Protein AF-A0A349FA73-F1 (afdb_monomer_lite)

Secondary structure (DSSP, 8-state):
-HHHHHHHHHHHHHHHHHHHT-------------HHHHHHHHHHS---SS--------TTHHHHHHHHHHHHHHHHHHHHTTTTEEEEEEEETTTTEEEEEEEETTS-TTS--SEEEEEETTT-S-HHHHHHHHHHHHHHHHHHHHHHHH--

Foldseek 3Di:
DPVVVVVVVVVVVVVVCVVVVDPPPPPPPDDPDDPVVVVVCVVPDPPPPDDPPPVPPPPDPPLVVLLVVLLVVLVVLQVVLVVQKHWDWDADVVQRKIWIWIDGPPDDSPGDTPDTDIQRCVPDPRSNVVSVVVVVSSVVVSVVSVVVVVVD

Sequence (152 aa):
MTSKILTEIRDSLAEIKALSMSPRLVSCDLPETNLDELKTSLLNSSLKQGLFISAAPMQSVPVVRDAVSIIRDLYTMAFENRDVVCISIDYAGHVNLLCARVTAINKQINDGALLYENVWLNDCEDPIAELISVENRLAEIVMNARHEANDV

Structure (mmCIF, N/CA/C/O backbone):
data_AF-A0A349FA73-F1
#
_entry.id   AF-A0A349FA73-F1
#
loop_
_atom_site.group_PDB
_atom_site.id
_atom_site.type_symbol
_atom_site.label_atom_id
_atom_site.label_alt_id
_atom_site.label_comp_id
_atom_site.label_asym_id
_atom_site.label_entity_id
_atom_site.label_seq_id
_atom_site.pdbx_PDB_ins_code
_atom_site.Cartn_x
_atom_site.Cartn_y
_atom_site.Cartn_z
_atom_site.occupancy
_atom_site.B_iso_or_equiv
_atom_site.auth_seq_id
_atom_site.auth_comp_id
_atom_site.auth_asym_id
_atom_site.auth_atom_id
_atom_site.pdbx_PDB_model_num
ATOM 1 N N . MET A 1 1 ? -8.342 -54.803 -19.536 1.00 55.69 1 MET A N 1
ATOM 2 C CA . MET A 1 1 ? -7.445 -53.700 -19.960 1.00 55.69 1 MET A CA 1
ATOM 3 C C . MET A 1 1 ? -7.465 -52.490 -19.022 1.00 55.69 1 MET A C 1
ATOM 5 O O . MET A 1 1 ? -6.520 -51.723 -19.050 1.00 55.69 1 MET A O 1
ATOM 9 N N . THR A 1 2 ? -8.463 -52.330 -18.150 1.00 65.44 2 THR A N 1
ATOM 10 C CA . THR A 1 2 ? -8.598 -51.177 -17.239 1.00 65.44 2 THR A CA 1
ATOM 11 C C . THR A 1 2 ? -7.736 -51.240 -15.971 1.00 65.44 2 THR A C 1
ATOM 13 O O . THR A 1 2 ? -7.301 -50.198 -15.498 1.00 65.44 2 THR A O 1
ATOM 16 N N . SER A 1 3 ? -7.423 -52.425 -15.426 1.00 71.62 3 SER A N 1
ATOM 17 C CA . SER A 1 3 ? -6.639 -52.514 -14.177 1.00 71.62 3 SER A CA 1
ATOM 18 C C . SER A 1 3 ? -5.166 -52.136 -14.345 1.00 71.62 3 SER A C 1
ATOM 20 O O . SER A 1 3 ? -4.594 -51.550 -13.435 1.00 71.62 3 SER A O 1
ATOM 22 N N . LYS A 1 4 ? -4.574 -52.425 -15.512 1.00 77.31 4 LYS A N 1
ATOM 23 C CA . LYS A 1 4 ? -3.162 -52.144 -15.807 1.00 77.31 4 LYS A CA 1
ATOM 24 C C . LYS A 1 4 ? -2.879 -50.639 -15.898 1.00 77.31 4 LYS A C 1
ATOM 26 O O . LYS A 1 4 ? -1.893 -50.156 -15.358 1.00 77.31 4 LYS A O 1
ATOM 31 N N . ILE A 1 5 ? -3.811 -49.899 -16.496 1.00 78.25 5 ILE A N 1
ATOM 32 C CA . ILE A 1 5 ? -3.748 -48.435 -16.577 1.00 78.25 5 ILE A CA 1
ATOM 33 C C . ILE A 1 5 ? -3.881 -47.823 -15.174 1.00 78.25 5 ILE A C 1
ATOM 35 O O . ILE A 1 5 ? -3.157 -46.898 -14.826 1.00 78.25 5 ILE A O 1
ATOM 39 N N . LEU A 1 6 ? -4.764 -48.369 -14.330 1.00 78.19 6 LEU A N 1
ATOM 40 C CA . LEU A 1 6 ? -4.941 -47.881 -12.959 1.00 78.19 6 LEU A CA 1
ATOM 41 C C . LEU A 1 6 ? -3.724 -48.149 -12.062 1.00 78.19 6 LEU A C 1
ATOM 43 O O . LEU A 1 6 ? -3.457 -47.355 -11.161 1.00 78.19 6 LEU A O 1
ATOM 47 N N . THR A 1 7 ? -2.986 -49.239 -12.292 1.00 81.69 7 THR A N 1
ATOM 48 C CA . THR A 1 7 ? -1.714 -49.489 -11.599 1.00 81.69 7 THR A CA 1
ATOM 49 C C . THR A 1 7 ? -0.616 -48.543 -12.073 1.00 81.69 7 THR A C 1
ATOM 51 O O . THR A 1 7 ? 0.030 -47.932 -11.235 1.00 81.69 7 THR A O 1
ATOM 54 N N . GLU A 1 8 ? -0.486 -48.314 -13.383 1.00 83.50 8 GLU A N 1
ATOM 55 C CA . GLU A 1 8 ? 0.513 -47.383 -13.928 1.00 83.50 8 GLU A CA 1
ATOM 56 C C . GLU A 1 8 ? 0.280 -45.945 -13.434 1.00 83.50 8 GLU A C 1
ATOM 58 O O . GLU A 1 8 ? 1.215 -45.288 -12.984 1.00 83.50 8 GLU A O 1
ATOM 63 N N . ILE A 1 9 ? -0.978 -45.484 -13.401 1.00 85.06 9 ILE A N 1
ATOM 64 C CA . ILE A 1 9 ? -1.324 -44.161 -12.855 1.00 85.06 9 ILE A CA 1
ATOM 65 C C . ILE A 1 9 ? -0.958 -44.061 -11.370 1.00 85.06 9 ILE A C 1
ATOM 67 O O . ILE A 1 9 ? -0.451 -43.029 -10.930 1.00 85.06 9 ILE A O 1
ATOM 71 N N . ARG A 1 10 ? -1.210 -45.114 -10.582 1.00 83.62 10 ARG A N 1
ATOM 72 C CA . ARG A 1 10 ? -0.885 -45.123 -9.149 1.00 83.62 10 ARG A CA 1
ATOM 73 C C . ARG A 1 10 ? 0.622 -45.041 -8.919 1.00 83.62 10 ARG A C 1
ATOM 75 O O . ARG A 1 10 ? 1.051 -44.290 -8.044 1.00 83.62 10 ARG A O 1
ATOM 82 N N . ASP A 1 11 ? 1.393 -45.780 -9.705 1.00 84.75 11 ASP A N 1
ATOM 83 C CA . ASP A 1 11 ? 2.844 -45.845 -9.567 1.00 84.75 11 ASP A CA 1
ATOM 84 C C . ASP A 1 11 ? 3.493 -44.518 -9.992 1.00 84.75 11 ASP A C 1
ATOM 86 O O . ASP A 1 11 ? 4.305 -43.971 -9.246 1.00 84.75 11 ASP A O 1
ATOM 90 N N . SER A 1 12 ? 3.038 -43.907 -11.095 1.00 85.69 12 SER A N 1
ATOM 91 C CA . SER A 1 12 ? 3.484 -42.562 -11.496 1.00 85.69 12 SER A CA 1
ATOM 92 C C . SER A 1 12 ? 3.152 -41.494 -10.448 1.00 85.69 12 SER A C 1
ATOM 94 O O . SER A 1 12 ? 3.947 -40.587 -10.203 1.00 85.69 12 SER A O 1
ATOM 96 N N . LEU A 1 13 ? 1.995 -41.596 -9.783 1.00 81.38 13 LEU A N 1
ATOM 97 C CA . LEU A 1 13 ? 1.622 -40.654 -8.725 1.00 81.38 13 LEU A CA 1
ATOM 98 C C . LEU A 1 13 ? 2.515 -40.804 -7.482 1.00 81.38 13 LEU A C 1
ATOM 100 O O . LEU A 1 13 ? 2.842 -39.810 -6.831 1.00 81.38 13 LEU A O 1
ATOM 104 N N . ALA A 1 14 ? 2.910 -42.036 -7.151 1.00 80.25 14 ALA A N 1
ATOM 105 C CA . ALA A 1 14 ? 3.826 -42.312 -6.050 1.00 80.25 14 ALA A CA 1
ATOM 106 C C . ALA A 1 14 ? 5.228 -41.746 -6.327 1.00 80.25 14 ALA A C 1
ATOM 108 O O . ALA A 1 14 ? 5.839 -41.164 -5.429 1.00 80.25 14 ALA A O 1
ATOM 109 N N . GLU A 1 15 ? 5.701 -41.842 -7.570 1.00 75.94 15 GLU A N 1
ATOM 110 C CA . GLU A 1 15 ? 6.994 -41.302 -8.000 1.00 75.94 15 GLU A CA 1
ATOM 111 C C . GLU A 1 15 ? 7.030 -39.764 -7.952 1.00 75.94 15 GLU A C 1
ATOM 113 O O . GLU A 1 15 ? 7.945 -39.181 -7.368 1.00 75.94 15 GLU A O 1
ATOM 118 N N . ILE A 1 16 ? 5.988 -39.088 -8.455 1.00 73.00 16 ILE A N 1
ATOM 119 C CA . ILE A 1 16 ? 5.873 -37.618 -8.380 1.00 73.00 16 ILE A CA 1
ATOM 120 C C . ILE A 1 16 ? 5.830 -37.148 -6.923 1.00 73.00 16 ILE A C 1
ATOM 122 O O . ILE A 1 16 ? 6.469 -36.159 -6.563 1.00 73.00 16 ILE A O 1
ATOM 126 N N . LYS A 1 17 ? 5.114 -37.876 -6.060 1.00 70.56 17 LYS A N 1
ATOM 127 C CA . LYS A 1 17 ? 5.053 -37.560 -4.632 1.00 70.56 17 LYS A CA 1
ATOM 128 C C . LYS A 1 17 ? 6.414 -37.745 -3.958 1.00 70.56 17 LYS A C 1
ATOM 130 O O . LYS A 1 17 ? 6.780 -36.929 -3.121 1.00 70.56 17 LYS A O 1
ATOM 135 N N . ALA A 1 18 ? 7.189 -38.761 -4.336 1.00 71.44 18 ALA A N 1
ATOM 136 C CA . ALA A 1 18 ? 8.553 -38.935 -3.839 1.00 71.44 18 ALA A CA 1
ATOM 137 C C . ALA A 1 18 ? 9.480 -37.783 -4.276 1.00 71.44 18 ALA A C 1
ATOM 139 O O . ALA A 1 18 ? 10.263 -37.290 -3.464 1.00 71.44 18 ALA A O 1
ATOM 140 N N . LEU A 1 19 ? 9.340 -37.299 -5.515 1.00 63.12 19 LEU A N 1
ATOM 141 C CA . LEU A 1 19 ? 10.093 -36.148 -6.030 1.00 63.12 19 LEU A CA 1
ATOM 142 C C . LEU A 1 19 ? 9.702 -34.829 -5.345 1.00 63.12 19 LEU A C 1
ATOM 144 O O . LEU A 1 19 ? 10.571 -34.001 -5.079 1.00 63.12 19 LEU A O 1
ATOM 148 N N . SER A 1 20 ? 8.421 -34.635 -5.012 1.00 59.62 20 SER A N 1
ATOM 149 C CA . SER A 1 20 ? 7.945 -33.409 -4.353 1.00 59.62 20 SER A CA 1
ATOM 150 C C . SER A 1 20 ? 8.188 -33.384 -2.839 1.00 59.62 20 SER A C 1
ATOM 152 O O . SER A 1 20 ? 8.124 -32.319 -2.231 1.00 59.62 20 SER A O 1
ATOM 154 N N . MET A 1 21 ? 8.430 -34.541 -2.211 1.00 55.22 21 MET A N 1
ATOM 155 C CA . MET A 1 21 ? 8.635 -34.678 -0.759 1.00 55.22 21 MET A CA 1
ATOM 156 C C . MET A 1 21 ? 10.080 -34.403 -0.317 1.00 55.22 21 MET A C 1
ATOM 158 O O . MET A 1 21 ? 10.369 -34.466 0.875 1.00 55.22 21 MET A O 1
ATOM 162 N N . SER A 1 22 ? 10.982 -34.062 -1.242 1.00 47.38 22 SER A N 1
ATOM 163 C CA . SER A 1 22 ? 12.266 -33.441 -0.907 1.00 47.38 22 SER A CA 1
ATOM 164 C C . SER A 1 22 ? 12.185 -31.929 -1.127 1.00 47.38 22 SER A C 1
ATOM 166 O O . SER A 1 22 ? 12.536 -31.459 -2.212 1.00 47.38 22 SER A O 1
ATOM 168 N N . PRO A 1 23 ? 11.775 -31.129 -0.126 1.00 45.81 23 PRO A N 1
ATOM 169 C CA . PRO A 1 23 ? 12.094 -29.715 -0.142 1.00 45.81 23 PRO A CA 1
ATOM 170 C C . PRO A 1 23 ? 13.618 -29.619 -0.048 1.00 45.81 23 PRO A C 1
ATOM 172 O O . PRO A 1 23 ? 14.201 -29.724 1.030 1.00 45.81 23 PRO A O 1
ATOM 175 N N . ARG A 1 24 ? 14.296 -29.457 -1.190 1.00 43.12 24 ARG A N 1
ATOM 176 C CA . ARG A 1 24 ? 15.664 -28.943 -1.195 1.00 43.12 24 ARG A CA 1
ATOM 177 C C . ARG A 1 24 ? 15.573 -27.497 -0.730 1.00 43.12 24 ARG A C 1
ATOM 179 O O . ARG A 1 24 ? 15.455 -26.580 -1.534 1.00 43.12 24 ARG A O 1
ATOM 186 N N . LEU A 1 25 ? 15.590 -27.313 0.587 1.00 37.28 25 LEU A N 1
ATOM 187 C CA . LEU A 1 25 ? 16.005 -26.065 1.199 1.00 37.28 25 LEU A CA 1
ATOM 188 C C . LEU A 1 25 ? 17.453 -25.859 0.766 1.00 37.28 25 LEU A C 1
ATOM 190 O O . LEU A 1 25 ? 18.375 -26.432 1.343 1.00 37.28 25 LEU A O 1
ATOM 194 N N . VAL A 1 26 ? 17.653 -25.100 -0.306 1.00 38.97 26 VAL A N 1
ATOM 195 C CA . VAL A 1 26 ? 18.970 -24.556 -0.599 1.00 38.97 26 VAL A CA 1
ATOM 196 C C . VAL A 1 26 ? 19.173 -23.437 0.416 1.00 38.97 26 VAL A C 1
ATOM 198 O O . VAL A 1 26 ? 18.735 -22.307 0.220 1.00 38.97 26 VAL A O 1
ATOM 201 N N . SER A 1 27 ? 19.774 -23.784 1.552 1.00 33.19 27 SER A N 1
ATOM 202 C CA . SER A 1 27 ? 20.468 -22.810 2.385 1.00 33.19 27 SER A CA 1
ATOM 203 C C . SER A 1 27 ? 21.651 -22.319 1.553 1.00 33.19 27 SER A C 1
ATOM 205 O O . SER A 1 27 ? 22.648 -23.017 1.387 1.00 33.19 27 SER A O 1
ATOM 207 N N . CYS A 1 28 ? 21.483 -21.158 0.922 1.00 37.47 28 CYS A N 1
ATOM 208 C CA . CYS A 1 28 ? 22.585 -20.431 0.310 1.00 37.47 28 CYS A CA 1
ATOM 209 C C . CYS A 1 28 ? 23.290 -19.636 1.410 1.00 37.47 28 CYS A C 1
ATOM 211 O O . CYS A 1 28 ? 23.083 -18.431 1.534 1.00 37.47 28 CYS A O 1
ATOM 213 N N . ASP A 1 29 ? 24.132 -20.306 2.192 1.00 39.81 29 ASP A N 1
ATOM 214 C CA . ASP A 1 29 ? 25.304 -19.621 2.725 1.00 39.81 29 ASP A CA 1
ATOM 215 C C . ASP A 1 29 ? 26.169 -19.292 1.503 1.00 39.81 29 ASP A C 1
ATOM 217 O O . ASP A 1 29 ? 26.684 -20.192 0.843 1.00 39.81 29 ASP A O 1
ATOM 221 N N . LEU A 1 30 ? 26.210 -18.018 1.111 1.00 41.19 30 LEU A N 1
ATOM 222 C CA . LEU A 1 30 ? 26.935 -17.542 -0.067 1.00 41.19 30 LEU A CA 1
ATOM 223 C C . LEU A 1 30 ? 28.412 -17.311 0.298 1.00 41.19 30 LEU A C 1
ATOM 225 O O . LEU A 1 30 ? 28.715 -16.262 0.870 1.00 41.19 30 LEU A O 1
ATOM 229 N N . PRO A 1 31 ? 29.370 -18.188 -0.061 1.00 43.19 31 PRO A N 1
ATOM 230 C CA . PRO A 1 31 ? 30.695 -17.700 -0.392 1.00 43.19 31 PRO A CA 1
ATOM 231 C C . PRO A 1 31 ? 30.593 -17.021 -1.762 1.00 43.19 31 PRO A C 1
ATOM 233 O O . PRO A 1 31 ? 29.884 -17.506 -2.647 1.00 43.19 31 PRO A O 1
ATOM 236 N N . GLU A 1 32 ? 31.265 -15.884 -1.920 1.00 51.34 32 GLU A N 1
ATOM 237 C CA . GLU A 1 32 ? 31.354 -15.078 -3.144 1.00 51.34 32 GLU A CA 1
ATOM 238 C C . GLU A 1 32 ? 31.727 -15.939 -4.362 1.00 51.34 32 GLU A C 1
ATOM 240 O O . GLU A 1 32 ? 32.890 -16.109 -4.716 1.00 51.34 32 GLU A O 1
ATOM 245 N N . THR A 1 33 ? 30.723 -16.537 -4.998 1.00 49.47 33 THR A N 1
ATOM 246 C CA . THR A 1 33 ? 30.902 -17.388 -6.169 1.00 49.47 33 THR A CA 1
ATOM 247 C C . THR A 1 33 ? 30.517 -16.548 -7.375 1.00 49.47 33 THR A C 1
ATOM 249 O O . THR A 1 33 ? 29.408 -16.015 -7.433 1.00 49.47 33 THR A O 1
ATOM 252 N N . ASN A 1 34 ? 31.469 -16.374 -8.296 1.00 57.59 34 ASN A N 1
ATOM 253 C CA . ASN A 1 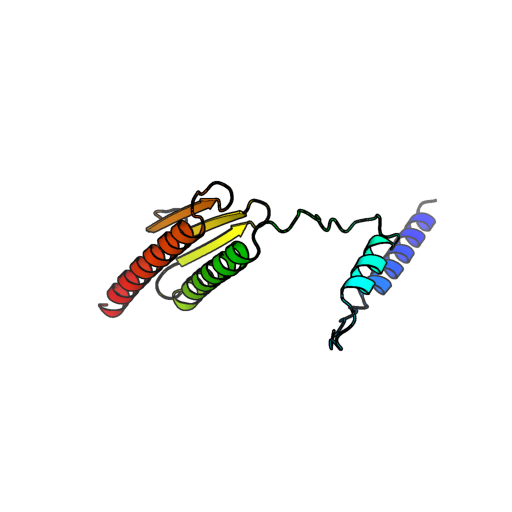34 ? 31.395 -15.502 -9.467 1.00 57.59 34 ASN A CA 1
ATOM 254 C C . ASN A 1 34 ? 30.035 -15.583 -10.182 1.00 57.59 34 ASN A C 1
ATOM 256 O O . ASN A 1 34 ? 29.708 -16.564 -10.850 1.00 57.59 34 ASN A O 1
ATOM 260 N N . LEU A 1 35 ? 29.265 -14.496 -10.076 1.00 56.38 35 LEU A N 1
ATOM 261 C CA . LEU A 1 35 ? 27.940 -14.317 -10.677 1.00 56.38 35 LEU A CA 1
ATOM 262 C C . LEU A 1 35 ? 27.929 -14.614 -12.190 1.00 56.38 35 LEU A C 1
ATOM 264 O O . LEU A 1 35 ? 26.912 -15.043 -12.739 1.00 56.38 35 LEU A O 1
ATOM 268 N N . ASP A 1 36 ? 29.059 -14.408 -12.864 1.00 55.62 36 ASP A N 1
ATOM 269 C CA . ASP A 1 36 ? 29.189 -14.587 -14.309 1.00 55.62 36 ASP A CA 1
ATOM 270 C C . ASP A 1 36 ? 29.290 -16.057 -14.741 1.00 55.62 36 ASP A C 1
ATOM 272 O O . ASP A 1 36 ? 28.740 -16.416 -15.787 1.00 55.62 36 ASP A O 1
ATOM 276 N N . GLU A 1 37 ? 29.877 -16.934 -13.918 1.00 61.69 37 GLU A N 1
ATOM 277 C CA . GLU A 1 37 ? 29.866 -18.389 -14.148 1.00 61.69 37 GLU A CA 1
ATOM 278 C C . GLU A 1 37 ? 28.463 -18.970 -13.954 1.00 61.69 37 GLU A C 1
ATOM 280 O O . GLU A 1 37 ? 28.019 -19.830 -14.718 1.00 61.69 37 GLU A O 1
ATOM 285 N N . LEU A 1 38 ? 27.715 -18.451 -12.976 1.00 55.47 38 LEU A N 1
ATOM 286 C CA . LEU A 1 38 ? 26.340 -18.881 -12.735 1.00 55.47 38 LEU A CA 1
ATOM 287 C C . LEU A 1 38 ? 25.424 -18.498 -13.908 1.00 55.47 38 LEU A C 1
ATOM 289 O O . LEU A 1 38 ? 24.616 -19.312 -14.359 1.00 55.47 38 LEU A O 1
ATOM 293 N N . LYS A 1 39 ? 25.588 -17.281 -14.448 1.00 60.62 39 LYS A N 1
ATOM 294 C CA . LYS A 1 39 ? 24.844 -16.801 -15.625 1.00 60.62 39 LYS A CA 1
ATOM 295 C C . LYS A 1 39 ? 25.132 -17.637 -16.866 1.00 60.62 39 LYS A C 1
ATOM 297 O O . LYS A 1 39 ? 24.198 -18.016 -17.569 1.00 60.62 39 LYS A O 1
ATOM 302 N N . THR A 1 40 ? 26.401 -17.942 -17.134 1.00 64.69 40 THR A N 1
ATOM 303 C CA . THR A 1 40 ? 26.779 -18.768 -18.292 1.00 64.69 40 THR A CA 1
ATOM 304 C C . THR A 1 40 ? 26.314 -20.212 -18.139 1.00 64.69 40 THR A C 1
ATOM 306 O O . THR A 1 40 ? 25.837 -20.799 -19.108 1.00 64.69 40 THR A O 1
ATOM 309 N N . SER A 1 41 ? 26.364 -20.770 -16.929 1.00 60.44 41 SER A N 1
ATOM 310 C CA . SER A 1 41 ? 25.849 -22.112 -16.643 1.00 60.44 41 SER A CA 1
ATOM 311 C C . SER A 1 41 ? 24.323 -22.202 -16.799 1.00 60.44 41 SER A C 1
ATOM 313 O O . SER A 1 41 ? 23.821 -23.139 -17.417 1.00 60.44 41 SER A O 1
ATOM 315 N N . LEU A 1 42 ? 23.574 -21.187 -16.346 1.00 59.25 42 LEU A N 1
ATOM 316 C CA . LEU A 1 42 ? 22.117 -21.107 -16.522 1.00 59.25 42 LEU A CA 1
ATOM 317 C C . LEU A 1 42 ? 21.711 -20.943 -17.991 1.00 59.25 42 LEU A C 1
ATOM 319 O O . LEU A 1 42 ? 20.809 -21.644 -18.448 1.00 59.25 42 LEU A O 1
ATOM 323 N N . LEU A 1 43 ? 22.403 -20.077 -18.740 1.00 61.56 43 LEU A N 1
ATOM 324 C CA . LEU A 1 43 ? 22.166 -19.873 -20.175 1.00 61.56 43 LEU A CA 1
ATOM 325 C C . LEU A 1 43 ? 22.438 -21.134 -21.006 1.00 61.56 43 LEU A C 1
ATOM 327 O O . LEU A 1 43 ? 21.746 -21.379 -21.993 1.00 61.56 43 LEU A O 1
ATOM 331 N N . ASN A 1 44 ? 23.420 -21.938 -20.596 1.00 58.66 44 ASN A N 1
ATOM 332 C CA . ASN A 1 44 ? 23.785 -23.183 -21.272 1.00 58.66 44 ASN A CA 1
ATOM 333 C C . ASN A 1 44 ? 23.019 -24.407 -20.748 1.00 58.66 44 ASN A C 1
ATOM 335 O O . ASN A 1 44 ? 23.120 -25.488 -21.332 1.00 58.66 44 ASN A O 1
ATOM 339 N N . SER A 1 45 ? 22.248 -24.263 -19.665 1.00 52.84 45 SER A N 1
ATOM 340 C CA . SER A 1 45 ? 21.442 -25.356 -19.134 1.00 52.84 45 SER A CA 1
ATOM 341 C C . SER A 1 45 ? 20.256 -25.634 -20.060 1.00 52.84 45 SER A C 1
ATOM 343 O O . SER A 1 45 ? 19.520 -24.746 -20.485 1.00 52.84 45 SER A O 1
ATOM 345 N N . SER A 1 46 ? 20.048 -26.906 -20.383 1.00 48.69 46 SER A N 1
ATOM 346 C CA . SER A 1 46 ? 19.016 -27.405 -21.298 1.00 48.69 46 SER A CA 1
ATOM 347 C C . SER A 1 46 ? 17.587 -27.341 -20.732 1.00 48.69 46 SER A C 1
ATOM 349 O O . SER A 1 46 ? 16.674 -27.965 -21.276 1.00 48.69 46 SER A O 1
ATOM 351 N N . LEU A 1 47 ? 17.356 -26.537 -19.688 1.00 52.47 47 LEU A N 1
ATOM 352 C CA . LEU A 1 47 ? 16.050 -26.245 -19.097 1.00 52.47 47 LEU A CA 1
ATOM 353 C C . LEU A 1 47 ? 15.252 -25.275 -19.987 1.00 52.47 47 LEU A C 1
ATOM 355 O O . LEU A 1 47 ? 14.815 -24.209 -19.570 1.00 52.47 47 LEU A O 1
ATOM 359 N N . LYS A 1 48 ? 15.002 -25.679 -21.238 1.00 47.50 48 LYS A N 1
ATOM 360 C CA . LYS A 1 48 ? 14.037 -25.041 -22.152 1.00 47.50 48 LYS A CA 1
ATOM 361 C C . LYS A 1 48 ? 12.578 -25.384 -21.817 1.00 47.50 48 LYS A C 1
ATOM 363 O O . LYS A 1 48 ? 11.702 -25.232 -22.662 1.00 47.50 48 LYS A O 1
ATOM 368 N N . GLN A 1 49 ? 12.292 -25.860 -20.608 1.00 47.44 49 GLN A N 1
ATOM 369 C CA . GLN A 1 49 ? 10.931 -26.155 -20.173 1.00 47.44 49 GLN A CA 1
ATOM 370 C C . GLN A 1 49 ? 10.649 -25.466 -18.840 1.00 47.44 49 GLN A C 1
ATOM 372 O O . GLN A 1 49 ? 11.054 -25.928 -17.780 1.00 47.44 49 GLN A O 1
ATOM 377 N N . GLY A 1 50 ? 9.925 -24.349 -18.921 1.00 43.91 50 GLY A N 1
ATOM 378 C CA . GLY A 1 50 ? 9.020 -23.919 -17.854 1.00 43.91 50 GLY A CA 1
ATOM 379 C C . GLY A 1 50 ? 9.434 -22.733 -16.987 1.00 43.91 50 GLY A C 1
ATOM 380 O O . GLY A 1 50 ? 8.574 -22.231 -16.272 1.00 43.91 50 GLY A O 1
ATOM 381 N N . LEU A 1 51 ? 10.669 -22.230 -17.055 1.00 42.59 51 LEU A N 1
ATOM 382 C CA . LEU A 1 51 ? 11.053 -21.034 -16.298 1.00 42.59 51 LEU A CA 1
ATOM 383 C C . LEU A 1 51 ? 11.132 -19.821 -17.231 1.00 42.59 51 LEU A C 1
ATOM 385 O O . LEU A 1 51 ? 12.168 -19.537 -17.828 1.00 42.59 51 LEU A O 1
ATOM 389 N N . PHE A 1 52 ? 10.018 -19.100 -17.368 1.00 41.56 52 PHE A N 1
ATOM 390 C CA . PHE A 1 52 ? 10.018 -17.766 -17.963 1.00 41.56 52 PHE A CA 1
ATOM 391 C C . PHE A 1 52 ? 10.703 -16.792 -16.997 1.00 41.56 52 PHE A C 1
ATOM 393 O O . PHE A 1 52 ? 10.048 -16.008 -16.317 1.00 41.56 52 PHE A O 1
ATOM 400 N N . ILE A 1 53 ? 12.034 -16.824 -16.928 1.00 43.75 53 ILE A N 1
ATOM 401 C CA . ILE A 1 53 ? 12.769 -15.629 -16.522 1.00 43.75 53 ILE A CA 1
ATOM 402 C C . ILE A 1 53 ? 12.699 -14.715 -17.738 1.00 43.75 53 ILE A C 1
ATOM 404 O O . ILE A 1 53 ? 13.466 -14.860 -18.690 1.00 43.75 53 ILE A O 1
ATOM 408 N N . SER A 1 54 ? 11.711 -13.822 -17.744 1.00 37.50 54 SER A N 1
ATOM 409 C CA . SER A 1 54 ? 11.723 -12.682 -18.649 1.00 37.50 54 SER A CA 1
ATOM 410 C C . SER A 1 54 ? 13.002 -11.903 -18.358 1.00 37.50 54 SER A C 1
ATOM 412 O O . SER A 1 54 ? 13.085 -11.164 -17.380 1.00 37.50 54 SER A O 1
ATOM 414 N N . ALA A 1 55 ? 14.021 -12.096 -19.193 1.00 42.53 55 ALA A N 1
ATOM 415 C CA . ALA A 1 55 ? 15.159 -11.198 -19.298 1.00 42.53 55 ALA A CA 1
ATOM 416 C C . ALA A 1 55 ? 14.702 -9.927 -20.032 1.00 42.53 55 ALA A C 1
ATOM 418 O O . ALA A 1 55 ? 15.245 -9.561 -21.072 1.00 42.53 55 ALA A O 1
ATOM 419 N N . ALA A 1 56 ? 13.657 -9.272 -19.522 1.00 40.66 56 ALA A N 1
ATOM 420 C CA . ALA A 1 56 ? 13.446 -7.880 -19.850 1.00 40.66 56 ALA A CA 1
ATOM 421 C C . ALA A 1 56 ? 14.666 -7.128 -19.298 1.00 40.66 56 ALA A C 1
ATOM 423 O O . ALA A 1 56 ? 15.061 -7.376 -18.152 1.00 40.66 56 ALA A O 1
ATOM 424 N N . PRO A 1 57 ? 15.316 -6.264 -20.095 1.00 40.91 57 PRO A N 1
ATOM 425 C CA . PRO A 1 57 ? 16.374 -5.425 -19.571 1.00 40.91 57 PRO A CA 1
ATOM 426 C C . PRO A 1 57 ? 15.783 -4.664 -18.389 1.00 40.91 57 PRO A C 1
ATOM 428 O O . PRO A 1 57 ? 14.750 -4.012 -18.521 1.00 40.91 57 PRO A O 1
ATOM 431 N N . MET A 1 58 ? 16.420 -4.822 -17.231 1.00 46.59 58 MET A N 1
ATOM 432 C CA . MET A 1 58 ? 16.100 -4.161 -15.972 1.00 46.59 58 MET A CA 1
ATOM 433 C C . MET A 1 58 ? 16.345 -2.657 -16.156 1.00 46.59 58 MET A C 1
ATOM 435 O O . MET A 1 58 ? 17.369 -2.118 -15.742 1.00 46.59 58 MET A O 1
ATOM 439 N N . GLN A 1 59 ? 15.466 -1.993 -16.905 1.00 40.47 59 GLN A N 1
ATOM 440 C CA . GLN A 1 59 ? 15.466 -0.551 -17.059 1.00 40.47 59 GLN A CA 1
ATOM 441 C C . GLN A 1 59 ? 15.040 0.036 -15.702 1.00 40.47 59 GLN A C 1
ATOM 443 O O . GLN A 1 59 ? 14.026 -0.363 -15.144 1.00 40.47 59 GLN A O 1
ATOM 448 N N . SER A 1 60 ? 15.908 0.904 -15.166 1.00 44.88 60 SER A N 1
ATOM 449 C CA . SER A 1 60 ? 15.811 1.691 -13.920 1.00 44.88 60 SER A CA 1
ATOM 450 C C . SER A 1 60 ? 15.701 0.946 -12.568 1.00 44.88 60 SER A C 1
ATOM 452 O O . SER A 1 60 ? 14.779 1.121 -11.777 1.00 44.88 60 SER A O 1
ATOM 454 N N . VAL A 1 61 ? 16.778 0.246 -12.197 1.00 48.41 61 VAL A N 1
ATOM 455 C CA . VAL A 1 61 ? 17.038 -0.273 -10.830 1.00 48.41 61 VAL A CA 1
ATOM 456 C C . VAL A 1 61 ? 16.763 0.716 -9.665 1.00 48.41 61 VAL A C 1
ATOM 458 O O . VAL A 1 61 ? 16.317 0.245 -8.617 1.00 48.41 61 VAL A O 1
ATOM 461 N N . PRO A 1 62 ? 16.990 2.047 -9.774 1.00 49.19 62 PRO A N 1
ATOM 462 C CA . PRO A 1 62 ? 16.726 2.975 -8.666 1.00 49.19 62 PRO A CA 1
ATOM 463 C C . PRO A 1 62 ? 15.229 3.172 -8.385 1.00 49.19 62 PRO A C 1
ATOM 465 O O . PRO A 1 62 ? 14.796 3.031 -7.247 1.00 49.19 62 PRO A O 1
ATOM 468 N N . VAL A 1 63 ? 14.430 3.399 -9.435 1.00 55.50 63 VAL A N 1
ATOM 469 C CA . VAL A 1 63 ? 12.988 3.696 -9.331 1.00 55.50 63 VAL A CA 1
ATOM 470 C C . VAL A 1 63 ? 12.224 2.509 -8.739 1.00 55.50 63 VAL A C 1
ATOM 472 O O . VAL A 1 63 ? 11.311 2.682 -7.938 1.00 55.50 63 VAL A O 1
ATOM 475 N N . VAL A 1 64 ? 12.648 1.282 -9.059 1.00 62.34 64 VAL A N 1
ATOM 476 C CA . VAL A 1 64 ? 12.041 0.063 -8.507 1.00 62.34 64 VAL A CA 1
ATOM 477 C C . VAL A 1 64 ? 12.308 -0.076 -7.004 1.00 62.34 64 VAL A C 1
ATOM 479 O O . VAL A 1 64 ? 11.416 -0.497 -6.272 1.00 62.34 64 VAL A O 1
ATOM 482 N N . ARG A 1 65 ? 13.506 0.277 -6.513 1.00 64.38 65 ARG A N 1
ATOM 483 C CA . ARG A 1 65 ? 13.822 0.174 -5.077 1.00 64.38 65 ARG A CA 1
ATOM 484 C C . ARG A 1 65 ? 12.973 1.145 -4.257 1.00 64.38 65 ARG A C 1
ATOM 486 O O . ARG A 1 65 ? 12.438 0.743 -3.223 1.00 64.38 65 ARG A O 1
ATOM 493 N N . ASP A 1 66 ? 12.851 2.381 -4.724 1.00 77.62 66 ASP A N 1
ATOM 494 C CA . ASP A 1 66 ? 12.146 3.432 -3.992 1.00 77.62 66 ASP A CA 1
ATOM 495 C C . ASP A 1 66 ? 10.631 3.178 -3.992 1.00 77.62 66 ASP A C 1
ATOM 497 O O . ASP A 1 66 ? 10.005 3.221 -2.933 1.00 77.62 66 ASP A O 1
ATOM 501 N N . ALA A 1 67 ? 10.059 2.759 -5.129 1.00 82.38 67 ALA A N 1
ATOM 502 C CA . ALA A 1 67 ? 8.654 2.354 -5.210 1.00 82.38 67 ALA A CA 1
ATOM 503 C C . ALA A 1 67 ? 8.333 1.175 -4.276 1.00 82.38 67 ALA A C 1
ATOM 505 O O . ALA A 1 67 ? 7.322 1.185 -3.577 1.00 82.38 67 ALA A O 1
ATOM 506 N N . VAL A 1 68 ? 9.211 0.165 -4.216 1.00 85.50 68 VAL A N 1
ATOM 507 C CA . VAL A 1 68 ? 9.036 -0.987 -3.316 1.00 85.50 68 VAL A CA 1
ATOM 508 C C . VAL A 1 68 ? 9.101 -0.571 -1.846 1.00 85.50 68 VAL A C 1
ATOM 510 O O . VAL A 1 68 ? 8.355 -1.125 -1.038 1.00 85.50 68 VAL A O 1
ATOM 513 N N . SER A 1 69 ? 9.956 0.396 -1.489 1.00 88.81 69 SER A N 1
ATOM 514 C CA . SER A 1 69 ? 9.992 0.934 -0.124 1.00 88.81 69 SER A CA 1
ATOM 515 C C . SER A 1 69 ? 8.658 1.574 0.239 1.00 88.81 69 SER A C 1
ATOM 517 O O . SER A 1 69 ? 8.058 1.165 1.225 1.00 88.81 69 SER A O 1
ATOM 519 N N . ILE A 1 70 ? 8.148 2.480 -0.600 1.00 90.38 70 ILE A N 1
ATOM 520 C CA . ILE A 1 70 ? 6.884 3.181 -0.332 1.00 90.38 70 ILE A CA 1
ATOM 521 C C . ILE A 1 70 ? 5.716 2.188 -0.256 1.00 90.38 70 ILE A C 1
ATOM 523 O O . ILE A 1 70 ? 4.898 2.250 0.656 1.00 90.38 70 ILE A O 1
ATOM 527 N N . ILE A 1 71 ? 5.661 1.200 -1.155 1.00 90.62 71 ILE A N 1
ATOM 528 C CA . ILE A 1 71 ? 4.631 0.149 -1.114 1.00 90.62 71 ILE A CA 1
ATOM 529 C C . ILE A 1 71 ? 4.695 -0.638 0.204 1.00 90.62 71 ILE A C 1
ATOM 531 O O . ILE A 1 71 ? 3.659 -0.922 0.806 1.00 90.62 71 ILE A O 1
ATOM 535 N N . ARG A 1 72 ? 5.895 -0.987 0.682 1.00 91.12 72 ARG A N 1
ATOM 536 C CA . ARG A 1 72 ? 6.068 -1.651 1.984 1.00 91.12 72 ARG A CA 1
ATOM 537 C C . ARG A 1 72 ? 5.599 -0.757 3.133 1.00 91.12 72 ARG A C 1
ATOM 539 O O . ARG A 1 72 ? 4.979 -1.260 4.071 1.00 91.12 72 ARG A O 1
ATOM 546 N N . ASP A 1 73 ? 5.877 0.535 3.064 1.00 92.94 73 ASP A N 1
ATOM 547 C CA . ASP A 1 73 ? 5.510 1.489 4.107 1.00 92.94 73 ASP A CA 1
ATOM 548 C C . ASP A 1 73 ? 3.969 1.666 4.144 1.00 92.94 73 ASP A C 1
ATOM 550 O O . ASP A 1 73 ? 3.369 1.610 5.219 1.00 92.94 73 ASP A O 1
ATOM 554 N N . LEU A 1 74 ? 3.290 1.653 2.985 1.00 92.69 74 LEU A N 1
ATOM 555 C CA . LEU A 1 74 ? 1.822 1.557 2.876 1.00 92.69 74 LEU A CA 1
ATOM 556 C C . LEU A 1 74 ? 1.250 0.276 3.512 1.00 92.69 74 LEU A C 1
ATOM 558 O O . LEU A 1 74 ? 0.275 0.340 4.265 1.00 92.69 74 LEU A O 1
ATOM 562 N N . TYR A 1 75 ? 1.849 -0.892 3.246 1.00 93.06 75 TYR A N 1
ATOM 563 C CA . TYR A 1 75 ? 1.446 -2.151 3.896 1.00 93.06 75 TYR A CA 1
ATOM 564 C C . TYR A 1 75 ? 1.634 -2.104 5.416 1.00 93.06 75 TYR A C 1
ATOM 566 O O . TYR A 1 75 ? 0.811 -2.639 6.162 1.00 93.06 75 TYR A O 1
ATOM 574 N N . THR A 1 76 ? 2.704 -1.459 5.875 1.00 93.69 76 THR A N 1
ATOM 575 C CA . THR A 1 76 ? 2.996 -1.294 7.302 1.00 93.69 76 THR A CA 1
ATOM 576 C C . THR A 1 76 ? 1.937 -0.412 7.960 1.00 93.69 76 THR A C 1
ATOM 578 O O . THR A 1 76 ? 1.318 -0.843 8.933 1.00 93.69 76 THR A O 1
ATOM 581 N N . MET A 1 77 ? 1.612 0.742 7.365 1.00 91.00 77 MET A N 1
ATOM 582 C CA . MET A 1 77 ? 0.528 1.609 7.843 1.00 91.00 77 MET A CA 1
ATOM 583 C C . MET A 1 77 ? -0.820 0.885 7.906 1.00 91.00 77 MET A C 1
ATOM 585 O O . MET A 1 77 ? -1.555 1.048 8.884 1.00 91.00 77 MET A O 1
ATOM 589 N N . ALA A 1 78 ? -1.131 0.063 6.900 1.00 90.81 78 ALA A N 1
ATOM 590 C CA . ALA A 1 78 ? -2.349 -0.742 6.876 1.00 90.81 78 ALA A CA 1
ATOM 591 C C . ALA A 1 78 ? -2.416 -1.734 8.047 1.00 90.81 78 ALA A C 1
ATOM 593 O O . ALA A 1 78 ? -3.460 -1.892 8.680 1.00 90.81 78 ALA A O 1
ATOM 594 N N . PHE A 1 79 ? -1.299 -2.395 8.355 1.00 90.31 79 PHE A N 1
ATOM 595 C CA . PHE A 1 79 ? -1.231 -3.369 9.440 1.00 90.31 79 PHE A CA 1
ATOM 596 C C . PHE A 1 79 ? -1.305 -2.718 10.825 1.00 90.31 79 PHE A C 1
ATOM 598 O O . PHE A 1 79 ? -1.993 -3.236 11.710 1.00 90.31 79 PHE A O 1
ATOM 605 N N . GLU A 1 80 ? -0.601 -1.603 11.012 1.00 92.06 80 GLU A N 1
ATOM 606 C CA . GLU A 1 80 ? -0.477 -0.910 12.297 1.00 92.06 80 GLU A CA 1
ATOM 607 C C . GLU A 1 80 ? -1.745 -0.155 12.706 1.00 92.06 80 GLU A C 1
ATOM 609 O O . GLU A 1 80 ? -1.986 0.007 13.899 1.00 92.06 80 GLU A O 1
ATOM 614 N N . ASN A 1 81 ? -2.567 0.274 11.743 1.00 88.94 81 ASN A N 1
ATOM 615 C CA . ASN A 1 81 ? -3.758 1.100 11.995 1.00 88.94 81 ASN A CA 1
ATOM 616 C C . ASN A 1 81 ? -5.081 0.376 11.711 1.00 88.94 81 ASN A C 1
ATOM 618 O O . ASN A 1 81 ? -6.135 1.004 11.586 1.00 88.94 81 ASN A O 1
ATOM 622 N N . ARG A 1 82 ? -5.037 -0.960 11.644 1.00 88.06 82 ARG A N 1
ATOM 623 C CA . ARG A 1 82 ? -6.210 -1.828 11.443 1.00 88.06 82 ARG A CA 1
ATOM 624 C C . ARG A 1 82 ? -7.280 -1.697 12.534 1.00 88.06 82 ARG A C 1
ATOM 626 O O . ARG A 1 82 ? -8.399 -2.163 12.349 1.00 88.06 82 ARG A O 1
ATOM 633 N N . ASP A 1 83 ? -6.907 -1.160 13.694 1.00 87.44 83 ASP A N 1
ATOM 634 C CA . ASP A 1 83 ? -7.780 -0.889 14.837 1.00 87.44 83 ASP A CA 1
ATOM 635 C C . ASP A 1 83 ? -8.654 0.351 14.636 1.00 87.44 83 ASP A C 1
ATOM 637 O O . ASP A 1 83 ? -9.666 0.480 15.321 1.00 87.44 83 ASP A O 1
ATOM 641 N N . VAL A 1 84 ? -8.300 1.227 13.687 1.00 87.81 84 VAL A N 1
ATOM 642 C CA . VAL A 1 84 ? -8.986 2.510 13.471 1.00 87.81 84 VAL A CA 1
ATOM 643 C C . VAL A 1 84 ? -9.595 2.645 12.070 1.00 87.81 84 VAL A C 1
ATOM 645 O O . VAL A 1 84 ? -10.691 3.185 11.915 1.00 87.81 84 VAL A O 1
ATOM 648 N N . VAL A 1 85 ? -8.940 2.103 11.041 1.00 89.25 85 VAL A N 1
ATOM 649 C CA . VAL A 1 85 ? -9.413 2.140 9.646 1.00 89.25 85 VAL A CA 1
ATOM 650 C C . VAL A 1 85 ? -9.160 0.812 8.938 1.00 89.25 85 VAL A C 1
ATOM 652 O O . VAL A 1 85 ? -8.219 0.085 9.248 1.00 89.25 85 VAL A O 1
ATOM 655 N N . CYS A 1 86 ? -9.998 0.486 7.953 1.00 89.56 86 CYS A N 1
ATOM 656 C CA . CYS A 1 86 ? -9.763 -0.651 7.073 1.00 89.56 86 CYS A CA 1
ATOM 657 C C . CYS A 1 86 ? -8.981 -0.175 5.848 1.00 89.56 86 CYS A C 1
ATOM 659 O O . CYS A 1 86 ? -9.490 0.612 5.052 1.00 89.56 86 CYS A O 1
ATOM 661 N N . ILE A 1 87 ? -7.744 -0.646 5.700 1.00 90.62 87 ILE A N 1
ATOM 662 C CA . ILE A 1 87 ? -6.858 -0.285 4.591 1.00 90.62 87 ILE A CA 1
ATOM 663 C C . ILE A 1 87 ? -6.546 -1.552 3.789 1.00 90.62 87 ILE A C 1
ATOM 665 O O . ILE A 1 87 ? -6.108 -2.556 4.347 1.00 90.62 87 ILE A O 1
ATOM 669 N N . SER A 1 88 ? -6.761 -1.498 2.476 1.00 90.12 88 SER A N 1
ATOM 670 C CA . SER A 1 88 ? -6.421 -2.547 1.513 1.00 90.12 88 SER A CA 1
ATOM 671 C C . SER A 1 88 ? -5.424 -1.991 0.510 1.00 90.12 88 SER A C 1
ATOM 673 O O . SER A 1 88 ? -5.732 -1.034 -0.201 1.00 90.12 88 SER A O 1
ATOM 675 N N . ILE A 1 89 ? -4.247 -2.607 0.441 1.00 92.19 89 ILE A N 1
ATOM 676 C CA . ILE A 1 89 ? -3.197 -2.271 -0.519 1.00 92.19 89 ILE A CA 1
ATOM 677 C C . ILE A 1 89 ? -2.946 -3.506 -1.382 1.00 92.19 89 ILE A C 1
ATOM 679 O O . ILE A 1 89 ? -2.617 -4.572 -0.860 1.00 92.19 89 ILE A O 1
ATOM 683 N N . ASP A 1 90 ? -3.088 -3.365 -2.695 1.00 90.38 90 ASP A N 1
ATOM 684 C CA . ASP A 1 90 ? -2.869 -4.435 -3.666 1.00 90.38 90 ASP A CA 1
ATOM 685 C C . ASP A 1 90 ? -1.851 -3.969 -4.711 1.00 90.38 90 ASP A C 1
ATOM 687 O O . ASP A 1 90 ? -2.116 -3.029 -5.460 1.00 90.38 90 ASP A O 1
ATOM 691 N N . TYR A 1 91 ? -0.693 -4.629 -4.791 1.00 90.00 91 TYR A N 1
ATOM 692 C CA . TYR A 1 91 ? 0.294 -4.367 -5.841 1.00 90.00 91 TYR A CA 1
ATOM 693 C C . TYR A 1 91 ? 0.343 -5.501 -6.870 1.00 90.00 91 TYR A C 1
ATOM 695 O O . TYR A 1 91 ? 0.702 -6.641 -6.567 1.00 90.00 91 TYR A O 1
ATOM 703 N N . ALA A 1 92 ? 0.026 -5.175 -8.121 1.00 84.56 92 ALA A N 1
ATOM 704 C CA . ALA A 1 92 ? 0.051 -6.085 -9.255 1.00 84.56 92 ALA A CA 1
ATOM 705 C C . ALA A 1 92 ? 1.316 -5.862 -10.099 1.00 84.56 92 ALA A C 1
ATOM 707 O O . ALA A 1 92 ? 1.290 -5.194 -11.131 1.00 84.56 92 ALA A O 1
ATOM 708 N N . GLY A 1 93 ? 2.432 -6.477 -9.695 1.00 79.31 93 GLY A N 1
ATOM 709 C CA . GLY A 1 93 ? 3.738 -6.282 -10.348 1.00 79.31 93 GLY A CA 1
ATOM 710 C C . GLY A 1 93 ? 3.841 -6.736 -11.813 1.00 79.31 93 GLY A C 1
ATOM 711 O O . GLY A 1 93 ? 4.784 -6.370 -12.497 1.00 79.31 93 GLY A O 1
ATOM 712 N N . HIS A 1 94 ? 2.880 -7.506 -12.330 1.00 78.25 94 HIS A N 1
ATOM 713 C CA . HIS A 1 94 ? 2.846 -7.893 -13.749 1.00 78.25 94 HIS A CA 1
ATOM 714 C C . HIS A 1 94 ? 2.313 -6.778 -14.667 1.00 78.25 94 HIS A C 1
ATOM 716 O O . HIS A 1 94 ? 2.559 -6.806 -15.869 1.00 78.25 94 HIS A O 1
ATOM 722 N N . VAL A 1 95 ? 1.592 -5.808 -14.101 1.00 81.31 95 VAL A N 1
ATOM 723 C CA . VAL A 1 95 ? 1.066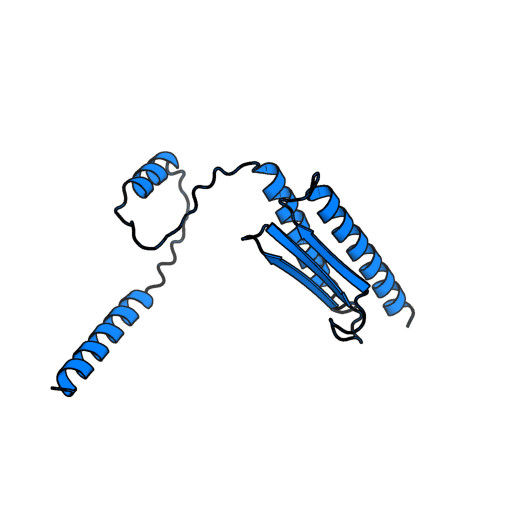 -4.616 -14.789 1.00 81.31 95 VAL A CA 1
ATOM 724 C C . VAL A 1 95 ? 1.568 -3.314 -14.154 1.00 81.31 95 VAL A C 1
ATOM 726 O O . VAL A 1 95 ? 1.184 -2.237 -14.592 1.00 81.31 95 VAL A O 1
ATOM 729 N N . ASN A 1 96 ? 2.434 -3.411 -13.137 1.00 83.00 96 ASN A N 1
ATOM 730 C CA . ASN A 1 96 ? 2.944 -2.297 -12.336 1.00 83.00 96 ASN A CA 1
ATOM 731 C C . ASN A 1 96 ? 1.832 -1.351 -11.848 1.00 83.00 96 ASN A C 1
ATOM 733 O O . ASN A 1 96 ? 1.947 -0.132 -11.956 1.00 83.00 96 ASN A O 1
ATOM 737 N N . LEU A 1 97 ? 0.753 -1.928 -11.315 1.00 85.81 97 LEU A N 1
ATOM 738 C CA . LEU A 1 97 ? -0.387 -1.200 -10.758 1.00 85.81 97 LEU A CA 1
ATOM 739 C C . LEU A 1 97 ? -0.407 -1.341 -9.237 1.00 85.81 97 LEU A C 1
ATOM 741 O O . LEU A 1 97 ? -0.401 -2.460 -8.722 1.00 85.81 97 LEU A O 1
ATOM 745 N N . LEU A 1 98 ? -0.493 -0.217 -8.531 1.00 91.25 98 LEU A N 1
ATOM 746 C CA . LEU A 1 98 ? -0.861 -0.170 -7.121 1.00 91.25 98 LEU A CA 1
ATOM 747 C C . LEU A 1 98 ? -2.328 0.248 -6.987 1.00 91.25 98 LEU A C 1
ATOM 749 O O . LEU A 1 98 ? -2.720 1.290 -7.503 1.00 91.25 98 LEU A O 1
ATOM 753 N N . CYS A 1 99 ? -3.115 -0.520 -6.242 1.00 91.69 99 CYS A N 1
ATOM 754 C CA . CYS A 1 99 ? -4.448 -0.131 -5.801 1.00 91.69 99 CYS A CA 1
ATOM 755 C C . CYS A 1 99 ? -4.432 0.104 -4.288 1.00 91.69 99 CYS A C 1
ATOM 757 O O . CYS A 1 99 ? -4.126 -0.815 -3.526 1.00 91.69 99 CYS A O 1
ATOM 759 N N . ALA A 1 100 ? -4.811 1.300 -3.849 1.00 91.50 100 ALA A N 1
ATOM 760 C CA . ALA A 1 100 ? -4.984 1.637 -2.442 1.00 91.50 100 ALA A CA 1
ATOM 761 C C . ALA A 1 100 ? -6.454 1.961 -2.165 1.00 91.50 100 ALA A C 1
ATOM 763 O O . ALA A 1 100 ? -7.053 2.814 -2.822 1.00 91.50 100 ALA A O 1
ATOM 764 N N . ARG A 1 101 ? -7.054 1.274 -1.191 1.00 91.50 101 ARG A N 1
ATOM 765 C CA . ARG A 1 101 ? -8.435 1.514 -0.756 1.00 91.50 101 ARG A CA 1
ATOM 766 C C . ARG A 1 101 ? -8.487 1.662 0.749 1.00 91.50 101 ARG A C 1
ATOM 768 O O . ARG A 1 101 ? -7.913 0.847 1.465 1.00 91.50 101 ARG A O 1
ATOM 775 N N . VAL A 1 102 ? -9.212 2.664 1.221 1.00 89.94 102 VAL A N 1
ATOM 776 C CA . VAL A 1 102 ? -9.394 2.923 2.650 1.00 89.94 102 VAL A CA 1
ATOM 777 C C . VAL A 1 102 ? -10.863 3.123 2.936 1.00 89.94 102 VAL A C 1
ATOM 779 O O . VAL A 1 102 ? -11.517 3.930 2.275 1.00 89.94 102 VAL A O 1
ATOM 782 N N . THR A 1 103 ? -11.380 2.431 3.943 1.00 88.88 103 THR A N 1
ATOM 783 C CA . THR A 1 103 ? -12.747 2.599 4.432 1.00 88.88 103 THR A CA 1
ATOM 784 C C . THR A 1 103 ? -12.773 2.724 5.948 1.00 88.88 103 THR A C 1
ATOM 786 O O . THR A 1 103 ? -11.887 2.239 6.655 1.00 88.88 103 THR A O 1
ATOM 789 N N . ALA A 1 104 ? -13.813 3.374 6.468 1.00 83.00 104 ALA A N 1
ATOM 790 C CA . ALA A 1 104 ? -14.074 3.378 7.902 1.00 83.00 104 ALA A CA 1
ATOM 791 C C . ALA A 1 104 ? -14.366 1.946 8.391 1.00 83.00 104 ALA A C 1
ATOM 793 O O . ALA A 1 104 ? -14.967 1.159 7.660 1.00 83.00 104 ALA A O 1
ATOM 794 N N . ILE A 1 105 ? -13.986 1.610 9.629 1.00 77.69 105 ILE A N 1
ATOM 795 C CA . ILE A 1 105 ? -14.162 0.257 10.205 1.00 77.69 105 ILE A CA 1
ATOM 796 C C . ILE A 1 105 ? -15.620 -0.213 10.215 1.00 77.69 105 ILE A C 1
ATOM 798 O O . ILE A 1 105 ? -15.902 -1.403 10.091 1.00 77.69 105 ILE A O 1
ATOM 802 N N . ASN A 1 106 ? -16.559 0.719 10.354 1.00 71.25 106 ASN A N 1
ATOM 803 C CA . ASN A 1 106 ? -17.991 0.439 10.410 1.00 71.25 106 ASN A CA 1
ATOM 804 C C . ASN A 1 106 ? -18.663 0.363 9.028 1.00 71.25 106 ASN A C 1
ATOM 806 O O . ASN A 1 106 ? -19.876 0.163 8.962 1.00 71.25 106 ASN A O 1
ATOM 810 N N . LYS A 1 107 ? -17.909 0.519 7.934 1.00 63.22 107 LYS A N 1
ATOM 811 C CA . LYS A 1 107 ? -18.418 0.449 6.561 1.00 63.22 107 LYS A CA 1
ATOM 812 C C . LYS A 1 107 ? -17.728 -0.665 5.787 1.00 63.22 107 LYS A C 1
ATOM 814 O O . LYS A 1 107 ? -16.534 -0.910 5.939 1.00 63.22 107 LYS A O 1
ATOM 819 N N . GLN A 1 108 ? -18.488 -1.344 4.931 1.00 59.78 108 GLN A N 1
ATOM 820 C CA . GLN A 1 108 ? -17.904 -2.303 3.999 1.00 59.78 108 GLN A CA 1
ATOM 821 C C . GLN A 1 108 ? -17.002 -1.577 2.994 1.00 59.78 108 GLN A C 1
ATOM 823 O O . GLN A 1 108 ? -17.269 -0.431 2.636 1.00 59.78 108 GLN A O 1
ATOM 828 N N . ILE A 1 109 ? -15.983 -2.277 2.480 1.00 57.09 109 ILE A N 1
ATOM 829 C CA . ILE A 1 109 ? -14.990 -1.711 1.548 1.00 57.09 109 ILE A CA 1
ATOM 830 C C . ILE A 1 109 ? -15.634 -1.077 0.294 1.00 57.09 109 ILE A C 1
ATOM 832 O O . ILE A 1 109 ? -15.072 -0.169 -0.311 1.00 57.09 109 ILE A O 1
ATOM 836 N N . ASN A 1 110 ? -16.847 -1.512 -0.064 1.00 59.00 110 ASN A N 1
ATOM 837 C CA . ASN A 1 110 ? -17.583 -1.043 -1.238 1.00 59.00 110 ASN A CA 1
ATOM 838 C C . ASN A 1 110 ? -18.619 0.062 -0.947 1.00 59.00 110 ASN A C 1
ATOM 840 O O . ASN A 1 110 ? -19.260 0.524 -1.886 1.00 59.00 110 ASN A O 1
ATOM 844 N N . ASP A 1 111 ? -18.804 0.484 0.310 1.00 56.50 111 ASP A N 1
ATOM 845 C CA . ASP A 1 111 ? -19.953 1.308 0.735 1.00 56.50 111 ASP A CA 1
ATOM 846 C C . ASP A 1 111 ? -19.559 2.727 1.203 1.00 56.50 111 ASP A C 1
ATOM 848 O O . ASP A 1 111 ? -20.052 3.268 2.196 1.00 56.50 111 ASP A O 1
ATOM 852 N N . GLY A 1 112 ? -18.625 3.342 0.471 1.00 63.12 112 GLY A N 1
ATOM 853 C CA . GLY A 1 112 ? -18.137 4.704 0.714 1.00 63.12 112 GLY A CA 1
ATOM 854 C C . GLY A 1 112 ? -16.686 4.727 1.175 1.00 63.12 112 GLY A C 1
ATOM 855 O O . GLY A 1 112 ? -16.404 4.912 2.360 1.00 63.12 112 GLY A O 1
ATOM 856 N N . ALA A 1 113 ? -15.774 4.536 0.220 1.00 72.31 113 ALA A N 1
ATOM 857 C CA . ALA A 1 113 ? -14.345 4.600 0.471 1.00 72.31 113 ALA A CA 1
ATOM 858 C C . ALA A 1 113 ? -13.894 6.031 0.798 1.00 72.31 113 ALA A C 1
ATOM 860 O O . ALA A 1 113 ? -14.261 6.979 0.107 1.00 72.31 113 ALA A O 1
ATOM 861 N N . LEU A 1 114 ? -13.092 6.163 1.855 1.00 84.31 114 LEU A N 1
ATOM 862 C CA . LEU A 1 114 ? -12.397 7.396 2.230 1.00 84.31 114 LEU A CA 1
ATOM 863 C C . LEU A 1 114 ? -11.249 7.690 1.256 1.00 84.31 114 LEU A C 1
ATOM 865 O O . LEU A 1 114 ? -10.928 8.847 1.006 1.00 84.31 114 LEU A O 1
ATOM 869 N N . LEU A 1 115 ? -10.663 6.633 0.689 1.00 88.00 115 LEU A N 1
ATOM 870 C CA . LEU A 1 115 ? -9.651 6.702 -0.358 1.00 88.00 115 LEU A CA 1
ATOM 871 C C . LEU A 1 115 ? -9.854 5.545 -1.334 1.00 88.00 115 LEU A C 1
ATOM 873 O O . LEU A 1 115 ? -10.056 4.405 -0.912 1.00 88.00 115 LEU A O 1
ATOM 877 N N . TYR A 1 116 ? -9.774 5.834 -2.628 1.00 90.81 116 TYR A N 1
ATOM 878 C CA . TYR A 1 116 ? -9.730 4.833 -3.687 1.00 90.81 116 TYR A CA 1
ATOM 879 C C . TYR A 1 116 ? -8.804 5.343 -4.786 1.00 90.81 116 TYR A C 1
ATOM 881 O O . TYR A 1 116 ? -9.187 6.220 -5.555 1.00 90.81 116 TYR A O 1
ATOM 889 N N . GLU A 1 117 ? -7.588 4.810 -4.834 1.00 90.00 117 GLU A N 1
ATOM 890 C CA . GLU A 1 117 ? -6.544 5.265 -5.750 1.00 90.00 117 GLU A CA 1
ATOM 891 C C . GLU A 1 117 ? -5.932 4.092 -6.508 1.00 90.00 117 GLU A C 1
ATOM 893 O O . GLU A 1 117 ? -5.677 3.027 -5.941 1.00 90.00 117 GLU A O 1
ATOM 898 N N . ASN A 1 118 ? -5.688 4.313 -7.798 1.00 90.69 118 ASN A N 1
ATOM 899 C CA . ASN A 1 118 ? -5.063 3.358 -8.705 1.00 90.69 118 ASN A CA 1
ATOM 900 C C . ASN A 1 118 ? -3.876 4.044 -9.387 1.00 90.69 118 ASN A C 1
ATOM 902 O O . ASN A 1 118 ? -4.073 4.907 -10.240 1.00 90.69 118 ASN A O 1
ATOM 906 N N . VAL A 1 119 ? -2.657 3.641 -9.037 1.00 88.06 119 VAL A N 1
ATOM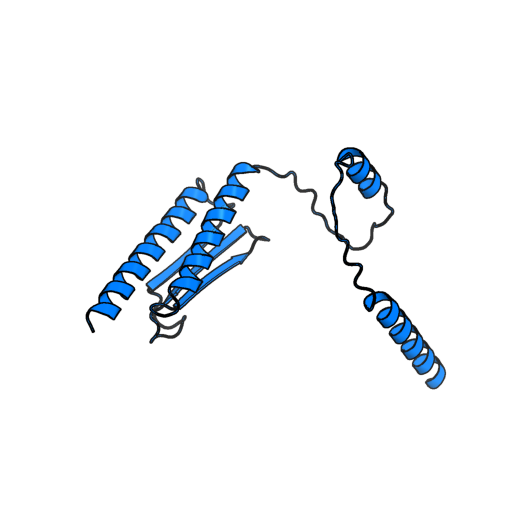 907 C CA . VAL A 1 119 ? -1.418 4.227 -9.559 1.00 88.06 119 VAL A CA 1
ATOM 908 C C . VAL A 1 119 ? -0.753 3.247 -10.519 1.00 88.06 119 VAL A C 1
ATOM 910 O O . VAL A 1 119 ? -0.250 2.198 -10.110 1.00 88.06 119 VAL A O 1
ATOM 913 N N . TRP A 1 120 ? -0.747 3.596 -11.804 1.00 87.94 120 TRP A N 1
ATOM 914 C CA . TRP A 1 120 ? -0.036 2.863 -12.851 1.00 87.94 120 TRP A CA 1
ATOM 915 C C . TRP A 1 120 ? 1.397 3.383 -12.949 1.00 87.94 120 TRP A C 1
ATOM 917 O O . TRP A 1 120 ? 1.637 4.463 -13.482 1.00 87.94 120 TRP A O 1
ATOM 927 N N . LEU A 1 121 ? 2.366 2.616 -12.447 1.00 83.25 121 LEU A N 1
ATOM 928 C CA . LEU A 1 121 ? 3.757 3.075 -12.350 1.00 83.25 121 LEU A CA 1
ATOM 929 C C . LEU A 1 121 ? 4.454 3.185 -13.715 1.00 83.25 121 LEU A C 1
ATOM 931 O O . LEU A 1 121 ? 5.456 3.881 -13.827 1.00 83.25 121 LEU A O 1
ATOM 935 N N . ASN A 1 122 ? 3.942 2.502 -14.744 1.00 81.06 122 ASN A N 1
ATOM 936 C CA . ASN A 1 122 ? 4.489 2.569 -16.104 1.00 81.06 122 ASN A CA 1
ATOM 937 C C . ASN A 1 122 ? 3.966 3.761 -16.916 1.00 81.06 122 ASN A C 1
ATOM 939 O O . ASN A 1 122 ? 4.644 4.192 -17.844 1.00 81.06 122 ASN A O 1
ATOM 943 N N . ASP A 1 123 ? 2.774 4.263 -16.587 1.00 78.19 123 ASP A N 1
ATOM 944 C CA . ASP A 1 123 ? 2.075 5.289 -17.373 1.00 78.19 123 ASP A CA 1
ATOM 945 C C . ASP A 1 123 ? 2.199 6.690 -16.746 1.00 78.19 123 ASP A C 1
ATOM 947 O O . ASP A 1 123 ? 1.670 7.665 -17.278 1.00 78.19 123 ASP A O 1
ATOM 951 N N . CYS A 1 124 ? 2.890 6.798 -15.609 1.00 74.38 124 CYS A N 1
ATOM 952 C CA . CYS A 1 124 ? 3.092 8.042 -14.879 1.00 74.38 124 CYS A CA 1
ATOM 953 C C . CYS A 1 124 ? 4.437 8.696 -15.236 1.00 74.38 124 CYS A C 1
ATOM 955 O O . CYS A 1 124 ? 5.455 8.012 -15.344 1.00 74.38 124 CYS A O 1
ATOM 957 N N . GLU A 1 125 ? 4.453 10.028 -15.367 1.00 79.44 125 GLU A N 1
ATOM 958 C CA . GLU A 1 125 ? 5.689 10.802 -15.562 1.00 79.44 125 GLU A CA 1
ATOM 959 C C . GLU A 1 125 ? 6.609 10.750 -14.329 1.00 79.44 125 GLU A C 1
ATOM 961 O O . GLU A 1 125 ? 7.829 10.681 -14.481 1.00 79.44 125 GLU A O 1
ATOM 966 N N . ASP A 1 126 ? 6.031 10.733 -13.121 1.00 86.06 126 ASP A N 1
ATOM 967 C CA . ASP A 1 126 ? 6.744 10.563 -11.850 1.00 86.06 126 ASP A CA 1
ATOM 968 C C . ASP A 1 126 ? 5.989 9.587 -10.923 1.00 86.06 126 ASP A C 1
ATOM 970 O O . ASP A 1 126 ? 5.210 9.997 -10.054 1.00 86.06 126 ASP A O 1
ATOM 974 N N . PRO A 1 127 ? 6.203 8.268 -11.090 1.00 84.38 127 PRO A N 1
ATOM 975 C CA . PRO A 1 127 ? 5.494 7.255 -10.315 1.00 84.38 127 PRO A CA 1
ATOM 976 C C . PRO A 1 127 ? 5.820 7.319 -8.819 1.00 84.38 127 PRO A C 1
ATOM 978 O O . PRO A 1 127 ? 5.017 6.882 -8.000 1.00 84.38 127 PRO A O 1
ATOM 981 N N . ILE A 1 128 ? 6.983 7.857 -8.444 1.00 87.44 128 ILE A N 1
ATOM 982 C CA . ILE A 1 128 ? 7.384 7.979 -7.042 1.00 87.44 128 ILE A CA 1
ATOM 983 C C . ILE A 1 128 ? 6.607 9.110 -6.372 1.00 87.44 128 ILE A C 1
ATOM 985 O O . ILE A 1 128 ? 6.093 8.915 -5.272 1.00 87.44 128 ILE A O 1
ATOM 989 N N . ALA A 1 129 ? 6.459 10.258 -7.035 1.00 88.50 129 ALA A N 1
ATOM 990 C CA . ALA A 1 129 ? 5.654 11.358 -6.510 1.00 88.50 129 ALA A CA 1
ATOM 991 C C . ALA A 1 129 ? 4.182 10.960 -6.307 1.00 88.50 129 ALA A C 1
ATOM 993 O O . ALA A 1 129 ? 3.599 11.298 -5.276 1.00 88.50 129 ALA A O 1
ATOM 994 N N . GLU A 1 130 ? 3.595 10.195 -7.233 1.00 90.19 130 GLU A N 1
ATOM 995 C CA . GLU A 1 130 ? 2.230 9.669 -7.074 1.00 90.19 130 GLU A CA 1
ATOM 996 C C . GLU A 1 130 ? 2.116 8.703 -5.888 1.00 90.19 130 GLU A C 1
ATOM 998 O O . GLU A 1 130 ? 1.191 8.801 -5.081 1.00 90.19 130 GLU A O 1
ATOM 1003 N N . LEU A 1 131 ? 3.087 7.801 -5.721 1.00 90.62 131 LEU A N 1
ATOM 1004 C CA . LEU A 1 131 ? 3.123 6.898 -4.569 1.00 90.62 131 LEU A CA 1
ATOM 1005 C C . LEU A 1 131 ? 3.227 7.661 -3.239 1.00 90.62 131 LEU A C 1
ATOM 1007 O O . LEU A 1 131 ? 2.490 7.350 -2.304 1.00 90.62 131 LEU A O 1
ATOM 1011 N N . ILE A 1 132 ? 4.078 8.688 -3.171 1.00 91.81 132 ILE A N 1
ATOM 1012 C CA . ILE A 1 132 ? 4.210 9.567 -1.997 1.00 91.81 132 ILE A CA 1
ATOM 1013 C C . ILE A 1 132 ? 2.908 10.346 -1.746 1.00 91.81 132 ILE A C 1
ATOM 1015 O O . ILE A 1 132 ? 2.510 10.553 -0.601 1.00 91.81 132 ILE A O 1
ATOM 1019 N N . SER A 1 133 ? 2.208 10.776 -2.797 1.00 92.94 133 SER A N 1
ATOM 1020 C CA . SER A 1 133 ? 0.901 11.435 -2.677 1.00 92.94 133 SER A CA 1
ATOM 1021 C C . SER A 1 133 ? -0.137 10.514 -2.024 1.00 92.94 133 SER A C 1
ATOM 1023 O O . SER A 1 133 ? -0.836 10.923 -1.090 1.00 92.94 133 SER A O 1
ATOM 1025 N N . VAL A 1 134 ? -0.193 9.247 -2.453 1.00 92.81 134 VAL A N 1
ATOM 1026 C CA . VAL A 1 134 ? -1.056 8.221 -1.844 1.00 92.81 134 VAL A CA 1
ATOM 1027 C C . VAL A 1 134 ? -0.671 7.971 -0.386 1.00 92.81 134 VAL A C 1
ATOM 1029 O O . VAL A 1 134 ? -1.552 7.910 0.472 1.00 92.81 134 VAL A O 1
ATOM 1032 N N . GLU A 1 135 ? 0.624 7.870 -0.092 1.00 93.25 135 GLU A N 1
ATOM 1033 C CA . GLU A 1 135 ? 1.150 7.698 1.265 1.00 93.25 135 GLU A CA 1
ATOM 1034 C C . GLU A 1 135 ? 0.730 8.842 2.197 1.00 93.25 135 GLU A C 1
ATOM 1036 O O . GLU A 1 135 ? 0.173 8.597 3.267 1.00 93.25 135 GLU A O 1
ATOM 1041 N N . ASN A 1 136 ? 0.905 10.091 1.762 1.00 92.88 136 ASN A N 1
ATOM 1042 C CA . ASN A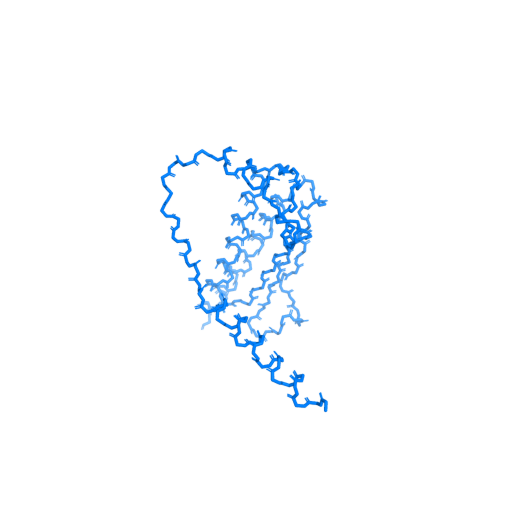 1 136 ? 0.529 11.272 2.536 1.00 92.88 136 ASN A CA 1
ATOM 1043 C C . ASN A 1 136 ? -0.980 11.337 2.798 1.00 92.88 136 ASN A C 1
ATOM 1045 O O . ASN A 1 136 ? -1.404 11.604 3.922 1.00 92.88 136 ASN A O 1
ATOM 1049 N N . ARG A 1 137 ? -1.804 11.055 1.780 1.00 93.19 137 ARG A N 1
ATOM 1050 C CA . ARG A 1 137 ? -3.267 10.998 1.935 1.00 93.19 137 ARG A CA 1
ATOM 1051 C C . ARG A 1 137 ? -3.692 9.902 2.904 1.00 93.19 137 ARG A C 1
ATOM 1053 O O . ARG A 1 137 ? -4.587 10.116 3.720 1.00 93.19 137 ARG A O 1
ATOM 1060 N N . LEU A 1 138 ? -3.054 8.734 2.833 1.00 92.31 138 LEU A N 1
ATOM 1061 C CA . LEU A 1 138 ? -3.313 7.645 3.768 1.00 92.31 138 LEU A CA 1
ATOM 1062 C C . LEU A 1 138 ? -2.953 8.052 5.201 1.00 92.31 138 LEU A C 1
ATOM 1064 O O . LEU A 1 138 ? -3.752 7.828 6.110 1.00 92.31 138 LEU A O 1
ATOM 1068 N N . ALA A 1 139 ? -1.791 8.677 5.394 1.00 92.75 139 ALA A N 1
ATOM 1069 C CA . ALA A 1 139 ? -1.343 9.156 6.696 1.00 92.75 139 ALA A CA 1
ATOM 1070 C C . ALA A 1 139 ? -2.320 10.180 7.296 1.00 92.75 139 ALA A C 1
ATOM 1072 O O . ALA A 1 139 ? -2.672 10.071 8.469 1.00 92.75 139 ALA A O 1
ATOM 1073 N N . GLU A 1 140 ? -2.824 11.122 6.493 1.00 93.12 140 GLU A N 1
ATOM 1074 C CA . GLU A 1 140 ? -3.825 12.101 6.932 1.00 93.12 140 GLU A CA 1
ATOM 1075 C C . GLU A 1 140 ? -5.130 11.424 7.381 1.00 93.12 140 GLU A C 1
ATOM 1077 O O . GLU A 1 140 ? -5.652 11.722 8.457 1.00 93.12 140 GLU A O 1
ATOM 1082 N N . ILE A 1 141 ? -5.634 10.457 6.605 1.00 91.50 141 ILE A N 1
ATOM 1083 C CA . ILE A 1 141 ? -6.844 9.702 6.962 1.00 91.50 141 ILE A CA 1
ATOM 1084 C C . ILE A 1 141 ? -6.641 8.934 8.271 1.00 91.50 141 ILE A C 1
ATOM 1086 O O . ILE A 1 141 ? -7.510 8.964 9.142 1.00 91.50 141 ILE A O 1
ATOM 1090 N N . VAL A 1 142 ? -5.496 8.267 8.429 1.00 90.88 142 VAL A N 1
ATOM 1091 C CA . VAL A 1 142 ? -5.151 7.532 9.653 1.00 90.88 142 VAL A CA 1
ATOM 1092 C C . VAL A 1 142 ? -5.066 8.473 10.853 1.00 90.88 142 VAL A C 1
ATOM 1094 O O . VAL A 1 142 ? -5.604 8.150 11.911 1.00 90.88 142 VAL A O 1
ATOM 1097 N N . MET A 1 143 ? -4.424 9.635 10.704 1.00 91.00 143 MET A N 1
ATOM 1098 C CA . MET A 1 143 ? -4.318 10.636 11.768 1.00 91.00 143 MET A CA 1
ATOM 1099 C C . MET A 1 143 ? -5.688 11.148 12.209 1.00 91.00 143 MET A C 1
ATOM 1101 O O . MET A 1 143 ? -5.966 11.179 13.407 1.00 91.00 143 MET A O 1
ATOM 1105 N N . ASN A 1 144 ? -6.550 11.503 11.255 1.00 88.56 144 ASN A N 1
ATOM 1106 C CA . ASN A 1 144 ? -7.898 11.981 11.550 1.00 88.56 144 ASN A CA 1
ATOM 1107 C C . ASN A 1 144 ? -8.719 10.899 12.256 1.00 88.56 144 ASN A C 1
ATOM 1109 O O . ASN A 1 144 ? -9.308 11.155 13.303 1.00 88.56 144 ASN A O 1
ATOM 1113 N N . ALA A 1 145 ? -8.674 9.663 11.758 1.00 87.25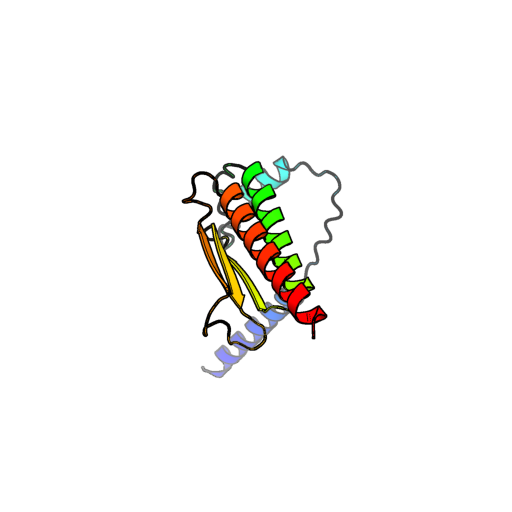 145 ALA A N 1
ATOM 1114 C CA . ALA A 1 145 ? -9.387 8.555 12.379 1.00 87.25 145 ALA A CA 1
ATOM 1115 C C . ALA A 1 145 ? -8.858 8.244 13.794 1.00 87.25 145 ALA A C 1
ATOM 1117 O O . ALA A 1 145 ? -9.637 7.962 14.703 1.00 87.25 145 ALA A O 1
ATOM 1118 N N . ARG A 1 146 ? -7.536 8.328 14.016 1.00 86.56 146 ARG A N 1
ATOM 1119 C CA . ARG A 1 146 ? -6.909 8.180 15.345 1.00 86.56 146 ARG A CA 1
ATOM 1120 C C . ARG A 1 146 ? -7.363 9.274 16.306 1.00 86.56 146 ARG A C 1
ATOM 1122 O O . ARG A 1 146 ? -7.576 8.985 17.480 1.00 86.56 146 ARG A O 1
ATOM 1129 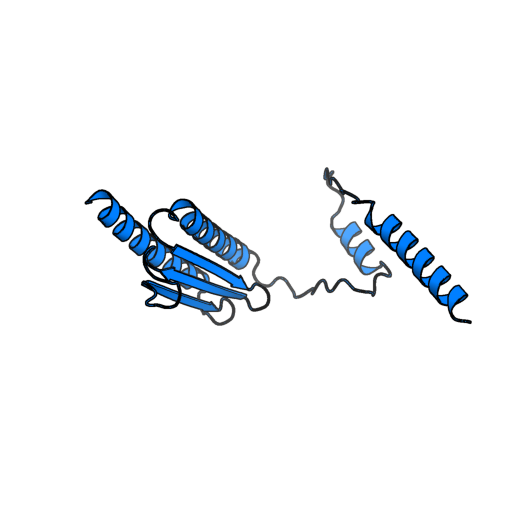N N . HIS A 1 147 ? -7.475 10.511 15.829 1.00 86.12 147 HIS A N 1
ATOM 1130 C CA . HIS A 1 147 ? -7.961 11.622 16.640 1.00 86.12 147 HIS A CA 1
ATOM 1131 C C . HIS A 1 147 ? -9.417 11.395 17.057 1.00 86.12 147 HIS A C 1
ATOM 1133 O O . HIS A 1 147 ? -9.711 11.437 18.247 1.00 86.12 147 HIS A O 1
ATOM 1139 N N . GLU A 1 148 ? -10.283 11.035 16.107 1.00 82.19 148 GLU A N 1
ATOM 1140 C CA . GLU A 1 148 ? -11.692 10.722 16.371 1.00 82.19 148 GLU A CA 1
ATOM 1141 C C . GLU A 1 148 ? -11.866 9.541 17.336 1.00 82.19 148 GLU A C 1
ATOM 1143 O O . GLU A 1 148 ? -12.751 9.568 18.183 1.00 82.19 148 GLU A O 1
ATOM 1148 N N . ALA A 1 149 ? -11.018 8.513 17.250 1.00 80.56 149 ALA A N 1
ATOM 1149 C CA . ALA A 1 149 ? -11.083 7.357 18.144 1.00 80.56 149 ALA A CA 1
ATOM 1150 C C . ALA A 1 149 ? -10.640 7.657 19.588 1.00 80.56 149 ALA A C 1
ATOM 1152 O O . ALA A 1 149 ? -11.052 6.944 20.498 1.00 80.56 149 ALA A O 1
ATOM 1153 N N . ASN A 1 150 ? -9.797 8.674 19.799 1.00 75.62 150 ASN A N 1
ATOM 1154 C CA . ASN A 1 150 ? -9.320 9.076 21.127 1.00 75.62 150 ASN A CA 1
ATOM 1155 C C . ASN A 1 150 ? -10.233 10.106 21.814 1.00 75.62 150 ASN A C 1
ATOM 1157 O O . ASN A 1 150 ? -10.149 10.267 23.031 1.00 75.62 150 ASN A O 1
ATOM 1161 N N . ASP A 1 151 ? -11.074 10.804 21.048 1.00 63.47 151 ASP A N 1
ATOM 1162 C CA . ASP A 1 151 ? -12.025 11.802 21.554 1.00 63.47 151 ASP A CA 1
ATOM 1163 C C . ASP A 1 151 ? -13.377 11.185 21.995 1.00 63.47 151 ASP A C 1
ATOM 1165 O O . ASP A 1 151 ? -14.298 11.914 22.378 1.00 63.47 151 ASP A O 1
ATOM 1169 N N . VAL A 1 152 ? -13.496 9.849 21.963 1.00 49.78 152 VAL A N 1
ATOM 1170 C CA . VAL A 1 152 ? -14.660 9.043 22.394 1.00 49.78 152 VAL A CA 1
ATOM 1171 C C . VAL A 1 152 ? -14.335 8.270 23.669 1.00 49.78 152 VAL A C 1
ATOM 1173 O O . VAL A 1 152 ? -15.202 8.263 24.575 1.00 49.78 152 VAL A O 1
#

Radius of gyration: 24.16 Å; chains: 1; bounding box: 51×66×44 Å

pLDDT: mean 72.99, std 18.3, range [33.19, 93.69]